Protein AF-A0A7W1C3P3-F1 (afdb_monomer_lite)

Secondary structure (DSSP, 8-state):
----------------------PPPP----PPPP-EEEEEEEEEEEEETTEEEEEEEETTSPPPEEEESTHHHHHHTTTTEEEEEEEEE-SS-EEEEEEEEEEETTEEEEEEEEEEETTEEEEEETTSSEEE-SS--HHHHTTTT-EEEEE---TTSPPPEEE----

Sequence (167 aa):
MSARFPLLLTLIVAAQATLGCAVPPPEQSNTPASVRDTLVGTVAEVGSLPATWISLRPSDGSRSITLLGAAAAALSMLTGAEVWVEGSRSTQGLEVSRFVVRGINGQPVDDGTVATKGAEWGIQLTGGGWRSVSLPSPELTALVGQRVWISRPPPDRTASFGVIRAN

Radius of gyration: 28.92 Å; chains: 1; bounding box: 85×48×77 Å

pLDDT: mean 84.74, std 17.25, range [38.88, 98.12]

Foldseek 3Di:
DDDDDDDDDDDDDDDDDDPDPDDDPPPPPCPPDQDKDKFKFAWAWDDDPPDIFIWGCGPVRDDIFTEDEQCRVLCVVQHRFIKIFIAGADPRGGDTPDMFTQGHNPAGWFKFAWADDVPFTWGQGPVGDTDTDQDEDPVSNVRHRFIKIWGDDPNVDYIDMDTRDRD

Structure (mmCIF, N/CA/C/O backbone):
data_AF-A0A7W1C3P3-F1
#
_entry.id   AF-A0A7W1C3P3-F1
#
loop_
_atom_site.group_PDB
_atom_site.id
_atom_site.type_symbol
_atom_site.label_atom_id
_atom_site.label_alt_id
_atom_site.label_comp_id
_atom_site.label_asym_id
_atom_site.label_entity_id
_atom_site.label_seq_id
_atom_site.pdbx_PDB_ins_code
_atom_site.Cartn_x
_atom_site.Cartn_y
_atom_site.Cartn_z
_atom_site.occupancy
_atom_site.B_iso_or_equiv
_atom_site.auth_seq_id
_atom_site.auth_comp_id
_atom_site.auth_asym_id
_atom_site.auth_atom_id
_atom_site.pdbx_PDB_model_num
ATOM 1 N N . MET A 1 1 ? 59.007 -9.630 54.491 1.00 39.69 1 MET A N 1
ATOM 2 C CA . MET A 1 1 ? 59.791 -8.588 55.187 1.00 39.69 1 MET A CA 1
ATOM 3 C C . MET A 1 1 ? 59.126 -7.246 54.951 1.00 39.69 1 MET A C 1
ATOM 5 O O . MET A 1 1 ? 58.687 -6.979 53.842 1.00 39.69 1 MET A O 1
ATOM 9 N N . SER A 1 2 ? 58.975 -6.499 56.040 1.00 44.22 2 SER A N 1
ATOM 10 C CA . SER A 1 2 ? 58.334 -5.192 56.192 1.00 44.22 2 SER A CA 1
ATOM 11 C C . SER A 1 2 ? 58.934 -4.063 55.350 1.00 44.22 2 SER A C 1
ATOM 13 O O . SER A 1 2 ? 60.144 -4.051 55.156 1.00 44.22 2 SER A O 1
ATOM 15 N N . ALA A 1 3 ? 58.098 -3.076 55.001 1.00 38.88 3 ALA A N 1
ATOM 16 C CA . ALA A 1 3 ? 58.246 -1.619 55.242 1.00 38.88 3 ALA A CA 1
ATOM 17 C C . ALA A 1 3 ? 57.248 -0.892 54.307 1.00 38.88 3 ALA A C 1
ATOM 19 O O . ALA A 1 3 ? 57.287 -1.129 53.110 1.00 38.88 3 ALA A O 1
ATOM 20 N N . ARG A 1 4 ? 56.182 -0.186 54.718 1.00 47.56 4 ARG A N 1
ATOM 21 C CA . ARG A 1 4 ? 55.969 0.956 55.638 1.00 47.56 4 ARG A CA 1
ATOM 22 C C . ARG A 1 4 ? 56.692 2.267 55.252 1.00 47.56 4 ARG A C 1
ATOM 24 O O . ARG A 1 4 ? 57.911 2.278 55.162 1.00 47.56 4 ARG A O 1
ATOM 31 N N . PHE A 1 5 ? 55.875 3.339 55.262 1.00 42.31 5 PHE A N 1
ATOM 32 C CA . PHE A 1 5 ? 56.133 4.798 55.337 1.00 42.31 5 PHE A CA 1
ATOM 33 C C . PHE A 1 5 ? 56.294 5.590 54.002 1.00 42.31 5 PHE A C 1
ATOM 35 O O . PHE A 1 5 ? 56.815 5.032 53.047 1.00 42.31 5 PHE A O 1
ATOM 42 N N . PRO A 1 6 ? 55.974 6.911 53.935 1.00 54.84 6 PRO A N 1
ATOM 43 C CA . PRO A 1 6 ? 54.715 7.589 54.323 1.00 54.84 6 PRO A CA 1
ATOM 44 C C . PRO A 1 6 ? 54.383 8.897 53.521 1.00 54.84 6 PRO A C 1
ATOM 46 O O . PRO A 1 6 ? 55.131 9.318 52.653 1.00 54.84 6 PRO A O 1
ATOM 49 N N . LEU A 1 7 ? 53.258 9.535 53.894 1.00 44.09 7 LEU A N 1
ATOM 50 C CA . LEU A 1 7 ? 52.953 10.985 54.036 1.00 44.09 7 LEU A CA 1
ATOM 51 C C . LEU A 1 7 ? 53.536 12.064 53.082 1.00 44.09 7 LEU A C 1
ATOM 53 O O . LEU A 1 7 ? 54.744 12.247 53.036 1.00 44.09 7 LEU A O 1
ATOM 57 N N . LEU A 1 8 ? 52.638 12.905 52.533 1.00 45.16 8 LEU A N 1
ATOM 58 C CA . LEU A 1 8 ? 52.589 14.400 52.512 1.00 45.16 8 LEU A CA 1
ATOM 59 C C . LEU A 1 8 ? 51.852 14.861 51.227 1.00 45.16 8 LEU A C 1
ATOM 61 O O . LEU A 1 8 ? 52.010 14.225 50.197 1.00 45.16 8 LEU A O 1
ATOM 65 N N . LEU A 1 9 ? 51.127 15.977 51.100 1.00 44.00 9 LEU A N 1
ATOM 66 C CA . LEU A 1 9 ? 50.473 16.978 51.955 1.00 44.00 9 LEU A CA 1
ATOM 67 C C . LEU A 1 9 ? 49.886 18.004 50.952 1.00 44.00 9 LEU A C 1
ATOM 69 O O . LEU A 1 9 ? 50.627 18.428 50.070 1.00 44.00 9 LEU A O 1
ATOM 73 N N . THR A 1 10 ? 48.653 18.496 51.169 1.00 47.12 10 THR A N 1
ATOM 74 C CA . THR A 1 10 ? 48.092 19.787 50.653 1.00 47.12 10 THR A CA 1
ATOM 75 C C . THR A 1 10 ? 47.912 19.941 49.120 1.00 47.12 10 THR A C 1
ATOM 77 O O . THR A 1 10 ? 48.709 19.456 48.341 1.00 47.12 10 THR A O 1
ATOM 80 N N . LEU A 1 11 ? 46.878 20.593 48.565 1.00 47.50 11 LEU A N 1
ATOM 81 C CA . LEU A 1 11 ? 46.349 21.925 48.879 1.00 47.50 11 LEU A CA 1
ATOM 82 C C . LEU A 1 11 ? 45.005 22.186 48.128 1.00 47.50 11 LEU A C 1
ATOM 84 O O . LEU A 1 11 ? 44.904 21.916 46.938 1.00 47.50 11 LEU A O 1
ATOM 88 N N . ILE A 1 12 ? 44.017 22.724 48.857 1.00 52.06 12 ILE A N 1
ATOM 89 C CA . ILE A 1 12 ? 43.015 23.775 48.534 1.00 52.06 12 ILE A CA 1
ATOM 90 C C . ILE A 1 12 ? 42.426 23.852 47.107 1.00 52.06 12 ILE A C 1
ATOM 92 O O . ILE A 1 12 ? 43.107 24.266 46.176 1.00 52.06 12 ILE A O 1
ATOM 96 N N . VAL A 1 13 ? 41.093 23.711 46.997 1.00 51.53 13 VAL A N 1
ATOM 97 C CA . VAL A 1 13 ? 40.285 24.454 46.005 1.00 51.53 13 VAL A CA 1
ATOM 98 C C . VAL A 1 13 ? 39.024 25.019 46.674 1.00 51.53 13 VAL A C 1
ATOM 100 O O . VAL A 1 13 ? 38.385 24.368 47.496 1.00 51.53 13 VAL A O 1
ATOM 103 N N . ALA A 1 14 ? 38.748 26.281 46.348 1.00 53.12 14 ALA A N 1
ATOM 104 C CA . ALA A 1 14 ? 37.832 27.207 46.997 1.00 53.12 14 ALA A CA 1
ATOM 105 C C . ALA A 1 14 ? 36.337 26.883 46.818 1.00 53.12 14 ALA A C 1
ATOM 107 O O . ALA A 1 14 ? 35.890 26.493 45.742 1.00 53.12 14 ALA A O 1
ATOM 108 N N . ALA A 1 15 ? 35.555 27.156 47.866 1.00 48.56 15 ALA A N 1
ATOM 109 C CA . ALA A 1 15 ? 34.101 27.234 47.813 1.00 48.56 15 ALA A CA 1
ATOM 110 C C . ALA A 1 15 ? 33.675 28.607 47.265 1.00 48.56 15 ALA A C 1
ATOM 112 O O . ALA A 1 15 ? 34.036 29.638 47.834 1.00 48.56 15 ALA A O 1
ATOM 113 N N . GLN A 1 16 ? 32.896 28.628 46.183 1.00 54.94 16 GLN A N 1
ATOM 114 C CA . GLN A 1 16 ? 32.213 29.835 45.716 1.00 54.94 16 GLN A CA 1
ATOM 115 C C . GLN A 1 16 ? 30.715 29.696 45.980 1.00 54.94 16 GLN A C 1
ATOM 117 O O . GLN A 1 16 ? 30.046 28.838 45.411 1.00 54.94 16 GLN A O 1
ATOM 122 N N . ALA A 1 17 ? 30.207 30.541 46.876 1.00 51.38 17 ALA A N 1
ATOM 123 C CA . ALA A 1 17 ? 28.787 30.728 47.116 1.00 51.38 17 ALA A CA 1
ATOM 124 C C . ALA A 1 17 ? 28.258 31.781 46.134 1.00 51.38 17 ALA A C 1
ATOM 126 O O . ALA A 1 17 ? 28.586 32.961 46.250 1.00 51.38 17 ALA A O 1
ATOM 127 N N . THR A 1 18 ? 27.442 31.362 45.169 1.00 54.22 18 THR A N 1
ATOM 128 C CA . THR A 1 18 ? 26.667 32.262 44.312 1.00 54.22 18 THR A CA 1
ATOM 129 C C . THR A 1 18 ? 25.208 32.256 44.764 1.00 54.22 18 THR A C 1
ATOM 131 O O . THR A 1 18 ? 24.467 31.296 44.572 1.00 54.22 18 THR A O 1
ATOM 134 N N . LEU A 1 19 ? 24.792 33.361 45.386 1.00 56.34 19 LEU A N 1
ATOM 135 C CA . LEU A 1 19 ? 23.390 33.734 45.570 1.00 56.34 19 LEU A CA 1
ATOM 136 C C . LEU A 1 19 ? 22.821 34.122 44.197 1.00 56.34 19 LEU A C 1
ATOM 138 O O . LEU A 1 19 ? 22.885 35.281 43.796 1.00 56.34 19 LEU A O 1
ATOM 142 N N . GLY A 1 20 ? 22.329 33.138 43.447 1.00 49.78 20 GLY A N 1
ATOM 143 C CA . GLY A 1 20 ? 21.603 33.344 42.194 1.00 49.78 20 GLY A CA 1
ATOM 144 C C . GLY A 1 20 ? 20.123 33.040 42.392 1.00 49.78 20 GLY A C 1
ATOM 145 O O . GLY A 1 20 ? 19.780 31.953 42.848 1.00 49.78 20 GLY A O 1
ATOM 146 N N . CYS A 1 21 ? 19.249 33.996 42.068 1.00 50.31 21 CYS A N 1
ATOM 147 C CA . CYS A 1 21 ? 17.801 33.806 42.024 1.00 50.31 21 CYS A CA 1
ATOM 148 C C . CYS A 1 21 ? 17.457 32.534 41.234 1.00 50.31 21 CYS A C 1
ATOM 150 O O . CYS A 1 21 ? 17.702 32.461 40.030 1.00 50.31 21 CYS A O 1
ATOM 152 N N . ALA A 1 22 ? 16.903 31.532 41.917 1.00 59.28 22 ALA A N 1
ATOM 153 C CA . ALA A 1 22 ? 16.427 30.314 41.286 1.00 59.28 22 ALA A CA 1
ATOM 154 C C . ALA A 1 22 ? 15.188 30.647 40.444 1.00 59.28 22 ALA A C 1
ATOM 156 O O . ALA A 1 22 ? 14.084 30.790 40.964 1.00 59.28 22 ALA A O 1
ATOM 157 N N . VAL A 1 23 ? 15.389 30.802 39.136 1.00 70.06 23 VAL A N 1
ATOM 158 C CA . VAL A 1 23 ? 14.310 30.712 38.152 1.00 70.06 23 VAL A CA 1
ATOM 159 C C . VAL A 1 23 ? 13.735 29.296 38.277 1.00 70.06 23 VAL A C 1
ATOM 161 O O . VAL A 1 23 ? 14.507 28.339 38.157 1.00 70.06 23 VAL A O 1
ATOM 164 N N . PRO A 1 24 ? 12.433 29.120 38.572 1.00 67.12 24 PRO A N 1
ATOM 165 C CA . PRO A 1 24 ? 11.840 27.792 38.603 1.00 67.12 24 PRO A CA 1
ATOM 166 C C . PRO A 1 24 ? 12.039 27.134 37.227 1.00 67.12 24 PRO A C 1
ATOM 168 O O . PRO A 1 24 ? 11.831 27.800 36.207 1.00 67.12 24 PRO A O 1
ATOM 171 N N . PRO A 1 25 ? 12.483 25.865 37.169 1.00 69.38 25 PRO A N 1
ATOM 172 C CA . PRO A 1 25 ? 12.628 25.152 35.909 1.00 69.38 25 PRO A CA 1
ATOM 173 C C . PRO A 1 25 ? 11.305 25.208 35.138 1.00 69.38 25 PRO A C 1
ATOM 175 O O . PRO A 1 25 ? 10.253 25.073 35.768 1.00 69.38 25 PRO A O 1
ATOM 178 N N . PRO A 1 26 ? 11.320 25.396 33.806 1.00 64.19 26 PRO A N 1
ATOM 179 C CA . PRO A 1 26 ? 10.102 25.270 33.023 1.00 64.19 26 PRO A CA 1
ATOM 180 C C . PRO A 1 26 ? 9.511 23.888 33.299 1.00 64.19 26 PRO A C 1
ATOM 182 O O . PRO A 1 26 ? 10.191 22.877 33.109 1.00 64.19 26 PRO A O 1
ATOM 185 N N . GLU A 1 27 ? 8.270 23.853 33.792 1.00 59.38 27 GLU A N 1
ATOM 186 C CA . GLU A 1 27 ? 7.499 22.624 33.922 1.00 59.38 27 GLU A CA 1
ATOM 187 C C . GLU A 1 27 ? 7.469 21.968 32.543 1.00 59.38 27 GLU A C 1
ATOM 189 O O . GLU A 1 27 ? 6.799 22.427 31.614 1.00 59.38 27 GLU A O 1
ATOM 194 N N . GLN A 1 28 ? 8.276 20.919 32.386 1.00 59.91 28 GLN A N 1
ATOM 195 C CA . GLN A 1 28 ? 8.241 20.068 31.215 1.00 59.91 28 GLN A CA 1
ATOM 196 C C . GLN A 1 28 ? 6.839 19.478 31.178 1.00 59.91 28 GLN A C 1
ATOM 198 O O . GLN A 1 28 ? 6.509 18.575 31.946 1.00 59.91 28 GLN A O 1
ATOM 203 N N . SER A 1 29 ? 5.998 20.042 30.312 1.00 52.25 29 SER A N 1
ATOM 204 C CA . SER A 1 29 ? 4.704 19.484 29.957 1.00 52.25 29 SER A CA 1
ATOM 205 C C . SER A 1 29 ? 4.961 18.113 29.339 1.00 52.25 29 SER A C 1
ATOM 207 O O . SER A 1 29 ? 5.130 17.983 28.127 1.00 52.25 29 SER A O 1
ATOM 209 N N . ASN A 1 30 ? 5.050 17.092 30.194 1.00 55.34 30 ASN A N 1
ATOM 210 C CA . ASN A 1 30 ? 5.098 15.684 29.832 1.00 55.34 30 ASN A CA 1
ATOM 211 C C . ASN A 1 30 ? 3.732 15.319 29.254 1.00 55.34 30 ASN A C 1
ATOM 213 O O . ASN A 1 30 ? 2.904 14.675 29.894 1.00 55.34 30 ASN A O 1
ATOM 217 N N . THR A 1 31 ? 3.483 15.772 28.029 1.00 60.25 31 THR A N 1
ATOM 218 C CA . THR A 1 31 ? 2.420 15.209 27.209 1.00 60.25 31 THR A CA 1
ATOM 219 C C . THR A 1 31 ? 2.809 13.748 27.005 1.00 60.25 31 THR A C 1
ATOM 221 O O . THR A 1 31 ? 3.899 13.502 26.479 1.00 60.25 31 THR A O 1
ATOM 224 N N . PRO A 1 32 ? 2.010 12.772 27.471 1.00 58.84 32 PRO A N 1
ATOM 225 C CA . PRO A 1 32 ? 2.357 11.373 27.297 1.00 58.84 32 PRO A CA 1
ATOM 226 C C . PRO A 1 32 ? 2.541 11.110 25.803 1.00 58.84 32 PRO A C 1
ATOM 228 O O . PRO A 1 32 ? 1.644 11.372 25.001 1.00 58.84 32 PRO A O 1
ATOM 231 N N . ALA A 1 33 ? 3.732 10.643 25.426 1.00 61.88 33 ALA A N 1
ATOM 232 C CA . ALA A 1 33 ? 4.016 10.268 24.052 1.00 61.88 33 ALA A CA 1
ATOM 233 C C . ALA A 1 33 ? 3.011 9.186 23.639 1.00 61.88 33 ALA A C 1
ATOM 235 O O . ALA A 1 33 ? 2.901 8.155 24.307 1.00 61.88 33 ALA A O 1
ATOM 236 N N . SER A 1 34 ? 2.251 9.420 22.565 1.00 63.91 34 SER A N 1
ATOM 237 C CA . SER A 1 34 ? 1.342 8.400 22.047 1.00 63.91 34 SER A CA 1
ATOM 238 C C . SER A 1 34 ? 2.165 7.167 21.683 1.00 63.91 34 SER A C 1
ATOM 240 O O . SER A 1 34 ? 3.104 7.273 20.888 1.00 63.91 34 SER A O 1
ATOM 242 N N . VAL A 1 35 ? 1.837 6.013 22.266 1.00 74.81 35 VAL A N 1
ATOM 243 C CA . VAL A 1 35 ? 2.526 4.757 21.959 1.00 74.81 35 VAL A CA 1
ATOM 244 C C . VAL A 1 35 ? 2.288 4.443 20.486 1.00 74.81 35 VAL A C 1
ATOM 246 O O . VAL A 1 35 ? 1.157 4.182 20.068 1.00 74.81 35 VAL A O 1
ATOM 249 N N . ARG A 1 36 ? 3.364 4.524 19.704 1.00 81.69 36 ARG A N 1
ATOM 250 C CA . ARG A 1 36 ? 3.370 4.144 18.298 1.00 81.69 36 ARG A CA 1
ATOM 251 C C . ARG A 1 36 ? 3.314 2.626 18.219 1.00 81.69 36 ARG A C 1
ATOM 253 O O . ARG A 1 36 ? 4.145 1.945 18.814 1.00 81.69 36 ARG A O 1
ATOM 260 N N . ASP A 1 37 ? 2.331 2.129 17.492 1.00 86.94 37 ASP A N 1
ATOM 261 C CA . ASP A 1 37 ? 2.050 0.713 17.346 1.00 86.94 37 ASP A CA 1
ATOM 262 C C . ASP A 1 37 ? 2.200 0.291 15.885 1.00 86.94 37 ASP A C 1
ATOM 264 O O . ASP A 1 37 ? 1.882 1.052 14.965 1.00 86.94 37 ASP A O 1
ATOM 268 N N . THR A 1 38 ? 2.698 -0.924 15.680 1.00 93.06 38 THR A N 1
ATOM 269 C CA . THR A 1 38 ? 2.950 -1.491 14.352 1.00 93.06 38 THR A CA 1
ATOM 270 C C . THR A 1 38 ? 2.313 -2.861 14.253 1.00 93.06 38 THR A C 1
ATOM 272 O O . THR A 1 38 ? 2.603 -3.735 15.066 1.00 93.06 38 THR A O 1
ATOM 275 N N . LEU A 1 39 ? 1.476 -3.066 13.239 1.00 95.88 39 LEU A N 1
ATOM 276 C CA . LEU A 1 39 ? 0.707 -4.296 13.068 1.00 95.88 39 LEU A CA 1
ATOM 277 C C . LEU A 1 39 ? 0.801 -4.800 11.635 1.00 95.88 39 LEU A C 1
ATOM 279 O O . LEU A 1 39 ? 0.946 -4.024 10.693 1.00 95.88 39 LEU A O 1
ATOM 283 N N . VAL A 1 40 ? 0.645 -6.109 11.474 1.00 97.25 40 VAL A N 1
ATOM 284 C CA . VAL A 1 40 ? 0.436 -6.752 10.176 1.00 97.25 40 VAL A CA 1
ATOM 285 C C . VAL A 1 40 ? -0.918 -7.436 10.197 1.00 97.25 40 VAL A C 1
ATOM 287 O O . VAL A 1 40 ? -1.271 -8.087 11.181 1.00 97.25 40 VAL A O 1
ATOM 290 N N . GLY A 1 41 ? -1.676 -7.297 9.119 1.00 97.38 41 GLY A N 1
ATOM 291 C CA . GLY A 1 41 ? -2.969 -7.948 9.006 1.00 97.38 41 GLY A CA 1
ATOM 292 C C . GLY A 1 41 ? -3.613 -7.766 7.647 1.00 97.38 41 GLY A C 1
ATOM 293 O O . GLY A 1 41 ? -3.056 -7.140 6.749 1.00 97.38 41 GLY A O 1
ATOM 294 N N . THR A 1 42 ? -4.812 -8.319 7.507 1.00 97.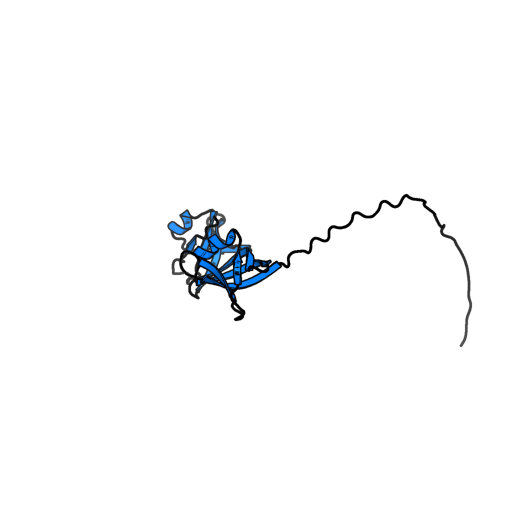88 42 THR A N 1
ATOM 295 C CA . THR A 1 42 ? -5.641 -8.154 6.311 1.00 97.88 42 THR A CA 1
ATOM 296 C C . THR A 1 42 ? -6.651 -7.036 6.525 1.00 97.88 42 THR A C 1
ATOM 298 O O . THR A 1 42 ? -7.312 -6.997 7.566 1.00 97.88 42 THR A O 1
ATOM 301 N N . VAL A 1 43 ? -6.788 -6.139 5.551 1.00 97.12 43 VAL A N 1
ATOM 302 C CA . VAL A 1 43 ? -7.814 -5.092 5.583 1.00 97.12 43 VAL A CA 1
ATOM 303 C C . VAL A 1 43 ? -9.187 -5.704 5.315 1.00 97.12 43 VAL A C 1
ATOM 305 O O . VAL A 1 43 ? -9.356 -6.475 4.371 1.00 97.12 43 VAL A O 1
ATOM 308 N N . ALA A 1 44 ? -10.176 -5.342 6.123 1.00 95.56 44 ALA A N 1
ATOM 309 C CA . ALA A 1 44 ? -11.559 -5.758 5.959 1.00 95.56 44 ALA A CA 1
ATOM 310 C C . ALA A 1 44 ? -12.503 -4.574 6.170 1.00 95.56 44 ALA A C 1
ATOM 312 O O . ALA A 1 44 ? -12.404 -3.867 7.176 1.00 95.56 44 ALA A O 1
ATOM 313 N N . GLU A 1 45 ? -13.448 -4.395 5.254 1.00 93.25 45 GLU A N 1
ATOM 314 C CA . GLU A 1 45 ? -14.615 -3.551 5.483 1.00 93.25 45 GLU A CA 1
ATOM 315 C C . GLU A 1 45 ? -15.642 -4.332 6.311 1.00 93.25 45 GLU A C 1
ATOM 317 O O . GLU A 1 45 ? -15.956 -5.487 6.014 1.00 93.25 45 GLU A O 1
ATOM 322 N N . VAL A 1 46 ? -16.120 -3.721 7.392 1.00 90.00 46 VAL A N 1
ATOM 323 C CA . VAL A 1 46 ? -17.062 -4.329 8.336 1.00 90.00 46 VAL A CA 1
ATOM 324 C C . VAL A 1 46 ? -18.302 -3.456 8.441 1.00 90.00 46 VAL A C 1
ATOM 326 O O . VAL A 1 46 ? -18.219 -2.229 8.399 1.00 90.00 46 VAL A O 1
ATOM 329 N N . GLY A 1 47 ? -19.446 -4.113 8.620 1.00 85.56 47 GLY A N 1
ATOM 330 C CA . GLY A 1 47 ? -20.745 -3.477 8.773 1.00 85.56 47 GLY A CA 1
ATOM 331 C C . GLY A 1 47 ? -21.587 -3.560 7.505 1.00 85.56 47 GLY A C 1
ATOM 332 O O . GLY A 1 47 ? -21.276 -4.284 6.560 1.00 85.56 47 GLY A O 1
ATOM 333 N N . SER A 1 48 ? -22.690 -2.828 7.514 1.00 77.81 48 SER A N 1
ATOM 334 C CA . SER A 1 48 ? -23.607 -2.694 6.387 1.00 77.81 48 SER A CA 1
ATOM 335 C C . SER A 1 48 ? -24.050 -1.246 6.304 1.00 77.81 48 SER A C 1
ATOM 337 O O . SER A 1 48 ? -24.163 -0.574 7.332 1.00 77.81 48 SER A O 1
ATOM 339 N N . LEU A 1 49 ? -24.336 -0.767 5.096 1.00 66.88 49 LEU A N 1
ATOM 340 C CA . LEU A 1 49 ? -24.758 0.616 4.907 1.00 66.88 49 LEU A CA 1
ATOM 341 C C . LEU A 1 49 ? -25.958 0.972 5.809 1.00 66.88 49 LEU A C 1
ATOM 343 O O . LEU A 1 49 ? -26.875 0.160 5.952 1.00 66.88 49 LEU A O 1
ATOM 347 N N . PRO A 1 50 ? -25.961 2.175 6.414 1.00 73.75 50 PRO A N 1
ATOM 348 C CA . PR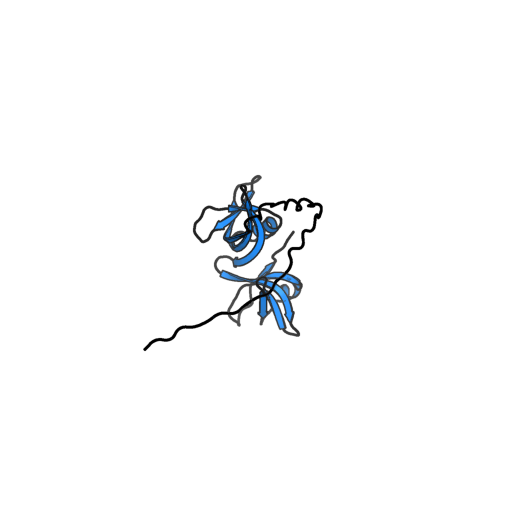O A 1 50 ? -24.979 3.255 6.245 1.00 73.75 50 PRO A CA 1
ATOM 349 C C . PRO A 1 50 ? -23.759 3.182 7.189 1.00 73.75 50 PRO A C 1
ATOM 351 O O . PRO A 1 50 ? -22.910 4.066 7.140 1.00 73.75 50 PRO A O 1
ATOM 354 N N . ALA A 1 51 ? -23.658 2.172 8.055 1.00 79.06 51 ALA A N 1
ATOM 355 C CA . ALA A 1 51 ? -22.593 2.054 9.049 1.00 79.06 51 ALA A CA 1
ATOM 356 C C . ALA A 1 51 ? -21.530 1.040 8.599 1.00 79.06 51 ALA A C 1
ATOM 358 O O . ALA A 1 51 ? -21.522 -0.103 9.060 1.00 79.06 51 ALA A O 1
ATOM 359 N N . THR A 1 52 ? -20.641 1.460 7.694 1.00 87.06 52 THR A N 1
ATOM 360 C CA . THR A 1 52 ? -19.436 0.697 7.335 1.00 87.06 52 THR A CA 1
ATOM 361 C C . THR A 1 52 ? -18.180 1.360 7.893 1.00 87.06 52 THR A C 1
ATOM 363 O O . THR A 1 52 ? -18.095 2.583 8.011 1.00 87.06 52 THR A O 1
ATOM 366 N N . TRP A 1 53 ? -17.201 0.548 8.283 1.00 91.31 53 TRP A N 1
ATOM 367 C CA . TRP A 1 53 ? -15.889 1.021 8.718 1.00 91.31 53 TRP A CA 1
ATOM 368 C C . TRP A 1 53 ? -14.791 0.056 8.288 1.00 91.31 53 TRP A C 1
ATOM 370 O O . TRP A 1 53 ? -15.025 -1.126 8.031 1.00 91.31 53 TRP A O 1
ATOM 380 N N . ILE A 1 54 ? -13.564 0.568 8.233 1.00 95.31 54 ILE A N 1
ATOM 381 C CA . ILE A 1 54 ? -12.391 -0.223 7.872 1.00 95.31 54 ILE A CA 1
ATOM 382 C C . ILE A 1 54 ? -11.755 -0.789 9.131 1.00 95.31 54 ILE A C 1
ATOM 384 O O . ILE A 1 54 ? -11.561 -0.095 10.129 1.00 95.31 54 ILE A O 1
ATOM 388 N N . SER A 1 55 ? -11.420 -2.069 9.079 1.00 96.56 55 SER A N 1
ATOM 389 C CA . SER A 1 55 ? -10.747 -2.787 10.148 1.00 96.56 55 SER A CA 1
ATOM 390 C C . SER A 1 55 ? -9.522 -3.524 9.623 1.00 96.56 55 SER A C 1
ATOM 392 O O . SER A 1 55 ? -9.439 -3.891 8.451 1.00 96.56 55 SER A O 1
ATOM 394 N N . LEU A 1 56 ? -8.565 -3.753 10.510 1.00 97.38 56 LEU A N 1
ATOM 395 C CA . LEU A 1 56 ? -7.485 -4.700 10.318 1.00 97.38 56 LEU A CA 1
ATOM 396 C C . LEU A 1 56 ? -7.853 -5.981 11.050 1.00 97.38 56 LEU A C 1
ATOM 398 O O . LEU A 1 56 ? -8.195 -5.935 12.232 1.00 97.38 56 LEU A O 1
ATOM 402 N N . ARG A 1 57 ? -7.741 -7.122 10.375 1.00 97.12 57 ARG A N 1
ATOM 403 C CA . ARG A 1 57 ? -7.673 -8.437 11.011 1.00 97.12 57 ARG A CA 1
ATOM 404 C C . ARG A 1 57 ? -6.198 -8.802 11.190 1.00 97.12 57 ARG A C 1
ATOM 406 O O . ARG A 1 57 ? -5.558 -9.131 10.189 1.00 97.12 57 ARG A O 1
ATOM 413 N N . PRO A 1 58 ? -5.649 -8.727 12.412 1.00 96.50 58 PRO A N 1
ATOM 414 C CA . PRO A 1 58 ? -4.239 -9.004 12.648 1.00 96.50 58 PRO A CA 1
ATOM 415 C C . PRO A 1 58 ? -3.851 -10.436 12.272 1.00 96.50 58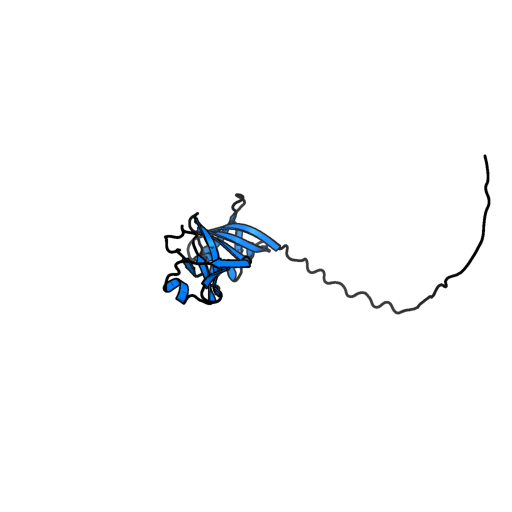 PRO A C 1
ATOM 417 O O . PRO A 1 58 ? -4.614 -11.381 12.489 1.00 96.50 58 PRO A O 1
ATOM 420 N N . SER A 1 59 ? -2.648 -10.599 11.724 1.00 94.56 59 SER A N 1
ATOM 421 C CA . SER A 1 59 ? -2.124 -11.909 11.312 1.00 94.56 59 SER A CA 1
ATOM 422 C C . SER A 1 59 ? -1.772 -12.818 12.495 1.00 94.56 59 SER A C 1
ATOM 424 O O . SER A 1 59 ? -1.675 -14.028 12.323 1.00 94.56 59 SER A O 1
ATOM 426 N N . ASP A 1 60 ? -1.606 -12.254 13.693 1.00 93.62 60 ASP A N 1
ATOM 427 C CA . ASP A 1 60 ? -1.366 -12.995 14.938 1.00 93.62 60 ASP A CA 1
ATOM 428 C C . ASP A 1 60 ? -2.645 -13.616 15.537 1.00 93.62 60 ASP A C 1
ATOM 430 O O . ASP A 1 60 ? -2.590 -14.285 16.568 1.00 93.62 60 ASP A O 1
ATOM 434 N N . GLY A 1 61 ? -3.802 -13.410 14.896 1.00 92.50 61 GLY A N 1
ATOM 435 C CA . GLY A 1 61 ? -5.092 -13.924 15.354 1.00 92.50 61 GLY A CA 1
ATOM 436 C C . GLY A 1 61 ? -5.722 -13.122 16.494 1.00 92.50 61 GLY A C 1
ATOM 437 O O . GLY A 1 61 ? -6.761 -13.533 17.016 1.00 92.50 61 GLY A O 1
ATOM 438 N N . SER A 1 62 ? -5.139 -11.984 16.878 1.00 93.25 62 SER A N 1
ATOM 439 C CA . SER A 1 62 ? -5.754 -11.068 17.835 1.00 93.25 62 SER A CA 1
ATOM 440 C C . SER A 1 62 ? -7.043 -10.443 17.282 1.00 93.25 62 SER A C 1
ATOM 442 O O . SER A 1 62 ? -7.437 -10.636 16.126 1.00 93.25 62 SER A O 1
ATOM 444 N N . ARG A 1 63 ? -7.775 -9.732 18.148 1.00 94.38 63 ARG A N 1
ATOM 445 C CA . ARG A 1 63 ? -9.068 -9.140 17.781 1.00 94.38 63 ARG A CA 1
ATOM 446 C C . ARG A 1 63 ? -8.891 -8.118 16.660 1.00 94.38 63 ARG A C 1
ATOM 448 O O . ARG A 1 63 ? -7.912 -7.378 16.640 1.00 94.38 63 ARG A O 1
ATOM 455 N N . SER A 1 64 ? -9.880 -8.042 15.773 1.00 95.38 64 SER A N 1
ATOM 456 C CA . SER A 1 64 ? -9.921 -7.009 14.739 1.00 95.38 64 SER A CA 1
ATOM 457 C C . SER A 1 64 ? -9.911 -5.607 15.347 1.00 95.38 64 SER A C 1
ATOM 459 O O . SER A 1 64 ? -10.516 -5.367 16.393 1.00 95.38 64 SER A O 1
ATOM 461 N N . ILE A 1 65 ? -9.228 -4.685 14.675 1.00 95.50 65 ILE A N 1
ATOM 462 C CA . ILE A 1 65 ? -9.013 -3.309 15.135 1.00 95.50 65 ILE A CA 1
ATOM 463 C C . ILE A 1 65 ? -9.524 -2.352 14.071 1.00 95.50 65 ILE A C 1
ATOM 465 O O . ILE A 1 65 ? -9.158 -2.476 12.907 1.00 95.50 65 ILE A O 1
ATOM 469 N N . THR A 1 66 ? -10.334 -1.375 14.462 1.00 96.38 66 THR A N 1
ATOM 470 C CA . THR A 1 66 ? -10.778 -0.306 13.561 1.00 96.38 66 THR A CA 1
ATOM 471 C C . THR A 1 66 ? -9.595 0.562 13.134 1.00 96.38 66 THR A C 1
ATOM 473 O O . THR A 1 66 ? -8.784 0.960 13.971 1.00 96.38 66 THR A O 1
ATOM 476 N N . LEU A 1 67 ? -9.498 0.865 11.841 1.00 96.25 67 LEU A N 1
ATOM 477 C CA . LEU A 1 67 ? -8.489 1.757 11.274 1.00 96.25 67 LEU A CA 1
ATOM 478 C C . LEU A 1 67 ? -9.085 3.153 11.093 1.00 96.25 67 LEU A C 1
ATOM 480 O O . LEU A 1 67 ? -10.157 3.311 10.512 1.00 96.25 67 LEU A O 1
ATOM 484 N N . LEU A 1 68 ? -8.383 4.157 11.609 1.00 94.50 68 LEU A N 1
ATOM 485 C CA . LEU A 1 68 ? -8.819 5.549 11.679 1.00 94.50 68 LEU A CA 1
ATOM 486 C C . LEU A 1 68 ? -7.830 6.465 10.942 1.00 94.50 68 LEU A C 1
ATOM 488 O O . LEU A 1 68 ? -6.698 6.074 10.648 1.00 94.50 68 LEU A O 1
ATOM 492 N N . GLY A 1 69 ? -8.251 7.706 10.694 1.00 92.06 69 GLY A N 1
ATOM 493 C CA . GLY A 1 69 ? -7.429 8.750 10.077 1.00 92.06 69 GLY A CA 1
ATOM 494 C C . GLY A 1 69 ? -7.493 8.775 8.547 1.00 92.06 69 GLY A C 1
ATOM 495 O O . GLY A 1 69 ? -8.192 7.983 7.915 1.00 92.06 69 GLY A O 1
ATOM 496 N N . ALA A 1 70 ? -6.747 9.699 7.936 1.00 89.81 70 ALA A N 1
ATOM 497 C CA . ALA A 1 70 ? -6.786 9.940 6.488 1.00 89.81 70 ALA A CA 1
ATOM 498 C C . ALA A 1 70 ? -6.380 8.708 5.655 1.00 89.81 70 ALA A C 1
ATOM 500 O O . ALA A 1 70 ? -6.947 8.444 4.595 1.00 89.81 70 ALA A O 1
ATOM 501 N N . ALA A 1 71 ? -5.447 7.897 6.164 1.00 91.94 71 ALA A N 1
ATOM 502 C CA . ALA A 1 71 ? -5.010 6.676 5.492 1.00 91.94 71 ALA A CA 1
ATOM 503 C C . ALA A 1 71 ? -6.109 5.597 5.409 1.00 91.94 71 ALA A C 1
ATOM 505 O O . ALA A 1 71 ? -6.021 4.717 4.551 1.00 91.94 71 ALA A O 1
ATOM 506 N N . ALA A 1 72 ? -7.161 5.664 6.237 1.00 89.12 72 ALA A N 1
ATOM 507 C CA . ALA A 1 72 ? -8.260 4.698 6.206 1.00 89.12 72 ALA A CA 1
ATOM 508 C C . ALA A 1 72 ? -9.016 4.709 4.865 1.00 89.12 72 ALA A C 1
ATOM 510 O O . ALA A 1 72 ? -9.437 3.655 4.394 1.00 89.12 72 ALA A O 1
ATOM 511 N N . ALA A 1 73 ? -9.122 5.871 4.206 1.00 88.31 73 ALA A N 1
ATOM 512 C CA . ALA A 1 73 ? -9.737 5.982 2.882 1.00 88.31 73 ALA A CA 1
ATOM 513 C C . ALA A 1 73 ? -8.903 5.292 1.788 1.00 88.31 73 ALA A C 1
ATOM 515 O O . ALA A 1 73 ? -9.452 4.680 0.879 1.00 88.31 73 ALA A O 1
ATOM 516 N N . ALA A 1 74 ? -7.572 5.342 1.887 1.00 92.62 74 ALA A N 1
ATOM 517 C CA . ALA A 1 74 ? -6.703 4.595 0.980 1.00 92.62 74 ALA A CA 1
ATOM 518 C C . ALA A 1 74 ? -6.833 3.080 1.211 1.00 92.62 74 ALA A C 1
ATOM 520 O O . ALA A 1 74 ? -6.861 2.293 0.266 1.00 92.62 74 ALA A O 1
ATOM 521 N N . LEU A 1 75 ? -6.933 2.680 2.481 1.00 94.44 75 LEU A N 1
ATOM 522 C CA . LEU A 1 75 ? -7.057 1.286 2.896 1.00 94.44 75 LEU A CA 1
ATOM 523 C C . LEU A 1 75 ? -8.411 0.669 2.521 1.00 94.44 75 LEU A C 1
ATOM 525 O O . LEU A 1 75 ? -8.443 -0.518 2.219 1.00 94.44 75 LEU A O 1
ATOM 529 N N . SER A 1 76 ? -9.506 1.435 2.462 1.00 92.06 76 SER A N 1
ATOM 530 C CA . SER A 1 76 ? -10.814 0.900 2.043 1.00 92.06 76 SER A CA 1
ATOM 531 C C . SER A 1 76 ? -10.784 0.315 0.627 1.00 92.06 76 SER A C 1
ATOM 533 O O . SER A 1 76 ? -11.328 -0.763 0.381 1.00 92.06 76 SER A O 1
ATOM 535 N N . MET A 1 77 ? -10.054 0.963 -0.286 1.00 91.62 77 MET A N 1
ATOM 536 C CA . MET A 1 77 ? -9.836 0.479 -1.655 1.00 91.62 77 MET A CA 1
ATOM 537 C C . MET A 1 77 ? -8.943 -0.769 -1.723 1.00 91.62 77 MET A C 1
ATOM 539 O O . MET A 1 77 ? -8.826 -1.388 -2.778 1.00 91.62 77 MET A O 1
ATOM 543 N N . LEU A 1 78 ? -8.297 -1.128 -0.613 1.00 95.25 78 LEU A N 1
ATOM 544 C CA . LEU A 1 78 ? -7.395 -2.267 -0.468 1.00 95.25 78 LEU A CA 1
ATOM 545 C C . LEU A 1 78 ? -8.024 -3.374 0.390 1.00 95.25 78 LEU A C 1
ATOM 547 O O . LEU A 1 78 ? -7.312 -4.150 1.023 1.00 95.25 78 LEU A O 1
ATOM 551 N N . THR A 1 79 ? -9.354 -3.466 0.437 1.00 94.19 79 THR A N 1
ATOM 552 C CA . THR A 1 79 ? -10.040 -4.558 1.140 1.00 94.19 79 THR A CA 1
ATOM 553 C C . THR A 1 79 ? -9.551 -5.921 0.634 1.00 94.19 79 THR A C 1
ATOM 555 O O . THR A 1 79 ? -9.465 -6.163 -0.568 1.00 94.19 79 THR A O 1
ATOM 558 N N . GLY A 1 80 ? -9.191 -6.811 1.562 1.00 94.88 80 GLY A N 1
ATOM 559 C CA . GLY A 1 80 ? -8.570 -8.108 1.277 1.00 94.88 80 GLY A CA 1
ATOM 560 C C . GLY A 1 80 ? -7.046 -8.069 1.095 1.00 94.88 80 GLY A C 1
ATOM 561 O O . GLY A 1 80 ? -6.425 -9.128 0.997 1.00 94.88 80 GLY A O 1
ATOM 562 N N . ALA A 1 81 ? -6.422 -6.888 1.080 1.00 97.44 81 ALA A N 1
ATOM 563 C CA . ALA A 1 81 ? -4.970 -6.755 1.043 1.00 97.44 81 ALA A CA 1
ATOM 564 C C . ALA A 1 81 ? -4.341 -7.082 2.400 1.00 97.44 81 ALA A C 1
ATOM 566 O O . ALA A 1 81 ? -4.852 -6.681 3.449 1.00 97.44 81 ALA A O 1
ATOM 567 N N . GLU A 1 82 ? -3.183 -7.737 2.372 1.00 98.06 82 GLU A N 1
ATOM 568 C CA . GLU A 1 82 ? -2.293 -7.804 3.527 1.00 98.06 82 GLU A CA 1
ATOM 569 C C . GLU A 1 82 ? -1.460 -6.523 3.589 1.00 98.06 82 GLU A C 1
ATOM 571 O O . GLU A 1 82 ? -0.790 -6.145 2.621 1.00 98.06 82 GLU A O 1
ATOM 576 N N . VAL A 1 83 ? -1.471 -5.872 4.747 1.00 97.69 83 VAL A N 1
ATOM 577 C CA . VAL A 1 83 ? -0.776 -4.612 4.991 1.00 97.69 83 VAL A CA 1
ATOM 578 C C . VAL A 1 83 ? 0.043 -4.684 6.272 1.00 97.69 83 VAL A C 1
ATOM 580 O O . VAL A 1 83 ? -0.340 -5.329 7.248 1.00 97.69 83 VAL A O 1
ATOM 583 N N . TRP A 1 84 ? 1.168 -3.978 6.273 1.00 97.44 84 TRP A N 1
ATOM 584 C CA . TRP A 1 84 ? 1.812 -3.507 7.493 1.00 97.44 84 TRP A CA 1
ATOM 585 C C . TRP A 1 84 ? 1.337 -2.080 7.750 1.00 97.44 84 TRP A C 1
ATOM 587 O O . TRP A 1 84 ? 1.362 -1.258 6.834 1.00 97.44 84 TRP A O 1
ATOM 597 N N . VAL A 1 85 ? 0.886 -1.787 8.963 1.00 96.62 85 VAL A N 1
ATOM 598 C CA . VAL A 1 85 ? 0.403 -0.465 9.373 1.00 96.62 85 VAL A CA 1
ATOM 599 C C . VAL A 1 85 ? 1.176 0.025 10.584 1.00 96.62 85 VAL A C 1
ATOM 601 O O . VAL A 1 85 ? 1.581 -0.758 11.441 1.00 96.62 85 VAL A O 1
ATOM 604 N N . GLU A 1 86 ? 1.334 1.336 10.660 1.00 95.62 86 GLU A N 1
ATOM 605 C CA . GLU A 1 86 ? 1.979 2.052 11.748 1.00 95.62 86 GLU A CA 1
ATOM 606 C C . GLU A 1 86 ? 1.103 3.241 12.142 1.00 95.62 86 GLU A C 1
ATOM 608 O O . GLU A 1 86 ? 0.650 4.022 11.294 1.00 95.62 86 GLU A O 1
ATOM 613 N N . GLY A 1 87 ? 0.856 3.398 13.435 1.00 95.38 87 GLY A N 1
ATOM 614 C CA . GLY A 1 87 ? -0.070 4.410 13.921 1.00 95.38 87 GLY A CA 1
ATOM 615 C C . GLY A 1 87 ? -0.043 4.592 15.426 1.00 95.38 87 GLY A C 1
ATOM 616 O O . GLY A 1 87 ? 0.786 4.007 16.118 1.00 95.38 87 GLY A O 1
ATOM 617 N N . SER A 1 88 ? -0.977 5.391 15.926 1.00 95.06 88 SER A N 1
ATOM 618 C CA . SER A 1 88 ? -1.183 5.599 17.360 1.00 95.06 88 SER A CA 1
ATOM 619 C C . SER A 1 88 ? -2.475 4.919 17.793 1.00 95.06 88 SER A C 1
ATOM 621 O O . SER A 1 88 ? -3.529 5.104 17.181 1.00 95.06 88 SER A O 1
ATOM 623 N N . ARG A 1 89 ? -2.404 4.089 18.837 1.00 93.12 89 ARG A N 1
ATOM 624 C CA . ARG A 1 89 ? -3.575 3.361 19.341 1.00 93.12 89 ARG A CA 1
ATOM 625 C C . ARG A 1 89 ? -4.414 4.247 20.267 1.00 93.12 89 ARG A C 1
ATOM 627 O O . ARG A 1 89 ? -3.879 4.926 21.138 1.00 93.12 89 ARG A O 1
ATOM 634 N N . SER A 1 90 ? -5.733 4.194 20.099 1.00 89.62 90 SER A N 1
ATOM 635 C CA . SER A 1 90 ? -6.736 4.858 20.935 1.00 89.62 90 SER A CA 1
ATOM 636 C C . SER A 1 90 ? -7.790 3.858 21.426 1.00 89.62 90 SER A C 1
ATOM 638 O O . SER A 1 90 ? -7.748 2.669 21.103 1.00 89.62 90 SER A O 1
ATOM 640 N N . THR A 1 91 ? -8.765 4.331 22.206 1.00 89.38 91 THR A N 1
ATOM 641 C CA . THR A 1 91 ? -9.917 3.519 22.634 1.00 89.38 91 THR A CA 1
ATOM 642 C C . THR A 1 91 ? -10.850 3.147 21.480 1.00 89.38 91 THR A C 1
ATOM 644 O O . THR A 1 91 ? -11.603 2.184 21.597 1.00 89.38 91 THR A O 1
ATOM 647 N N . GLN A 1 92 ? -10.806 3.890 20.371 1.00 90.69 92 GLN A N 1
ATOM 648 C CA . GLN A 1 92 ? -11.673 3.687 19.208 1.00 90.69 92 GLN A CA 1
ATOM 649 C C . GLN A 1 92 ? -11.027 2.808 18.130 1.00 90.69 92 GLN A C 1
ATOM 651 O O . GLN A 1 92 ? -11.739 2.236 17.306 1.00 90.69 92 GLN A O 1
ATOM 656 N N . GLY A 1 93 ? -9.695 2.701 18.110 1.00 94.00 93 GLY A N 1
ATOM 657 C CA . GLY A 1 93 ? -8.975 1.970 17.071 1.00 94.00 93 GLY A CA 1
ATOM 658 C C . GLY A 1 93 ? -7.509 2.375 16.951 1.00 94.00 93 GLY A C 1
ATOM 659 O O . GLY A 1 93 ? -6.886 2.816 17.915 1.00 94.00 93 GLY A O 1
ATOM 660 N N . LEU A 1 94 ? -6.952 2.205 15.755 1.00 95.69 94 LEU A N 1
ATOM 661 C CA . LEU A 1 94 ? -5.605 2.634 15.392 1.00 95.69 94 LEU A CA 1
ATOM 662 C C . LEU A 1 94 ? -5.695 3.804 14.412 1.00 95.69 94 LEU A C 1
ATOM 664 O O . LEU A 1 94 ? -6.184 3.633 13.297 1.00 95.69 94 LEU A O 1
ATOM 668 N N . GLU A 1 95 ? -5.198 4.973 14.804 1.00 95.62 95 GLU A N 1
ATOM 669 C CA . GLU A 1 95 ? -5.031 6.103 13.892 1.00 95.62 95 GLU A CA 1
ATOM 670 C C . GLU A 1 95 ? -3.795 5.876 13.022 1.00 95.62 95 GLU A C 1
ATOM 672 O O . GLU A 1 95 ? -2.659 5.924 13.499 1.00 95.62 95 GLU A O 1
ATOM 677 N N . VAL A 1 96 ? -4.022 5.548 11.748 1.00 95.81 96 VAL A N 1
ATOM 678 C CA . VAL A 1 96 ? -2.971 5.093 10.836 1.00 95.81 96 VAL A CA 1
ATOM 679 C C . VAL A 1 96 ? -2.200 6.288 10.291 1.00 95.81 96 VAL A C 1
ATOM 681 O O . VAL A 1 96 ? -2.743 7.132 9.581 1.00 95.81 96 VAL A O 1
ATOM 684 N N . SER A 1 97 ? -0.901 6.307 10.575 1.00 93.81 97 SER A N 1
ATOM 685 C CA . SER A 1 97 ? 0.037 7.321 10.080 1.00 93.81 97 SER A CA 1
ATOM 686 C C . SER A 1 97 ? 0.790 6.865 8.830 1.00 93.81 97 SER A C 1
ATOM 688 O O . SER A 1 97 ? 1.121 7.674 7.965 1.00 93.81 97 SER A O 1
ATOM 690 N N . ARG A 1 98 ? 1.044 5.558 8.706 1.00 93.62 98 ARG A N 1
ATOM 691 C CA . ARG A 1 98 ? 1.742 4.953 7.573 1.00 93.62 98 ARG A CA 1
ATOM 692 C C . ARG A 1 98 ? 1.248 3.530 7.361 1.00 93.62 98 ARG A C 1
ATOM 694 O O . ARG A 1 98 ? 0.889 2.834 8.305 1.00 93.62 98 ARG A O 1
ATOM 701 N N . PHE A 1 99 ? 1.263 3.084 6.113 1.00 96.06 99 PHE A N 1
ATOM 702 C CA . PHE A 1 99 ? 1.049 1.683 5.777 1.00 96.06 99 PHE A CA 1
ATOM 703 C C . PHE A 1 99 ? 1.893 1.278 4.573 1.00 96.06 99 PHE A C 1
ATOM 705 O O . PHE A 1 99 ? 2.314 2.138 3.795 1.00 96.06 99 PHE A O 1
ATOM 712 N N . VAL A 1 100 ? 2.116 -0.024 4.419 1.00 97.06 100 VAL A N 1
ATOM 713 C CA . VAL A 1 100 ? 2.778 -0.662 3.277 1.00 97.06 100 VAL A CA 1
ATOM 714 C C . VAL A 1 100 ? 1.959 -1.883 2.877 1.00 97.06 100 VAL A C 1
ATOM 716 O O . VAL A 1 10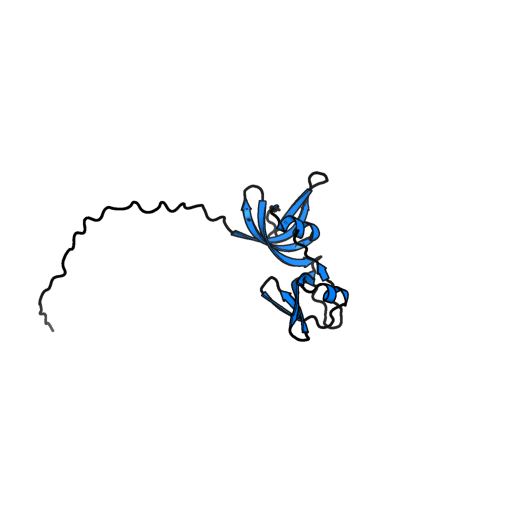0 ? 1.677 -2.740 3.717 1.00 97.06 100 VAL A O 1
ATOM 719 N N . VAL A 1 101 ? 1.585 -1.977 1.605 1.00 97.62 101 VAL A N 1
ATOM 720 C CA . VAL A 1 101 ? 0.930 -3.166 1.051 1.00 97.62 101 VAL A CA 1
ATOM 721 C C . VAL A 1 101 ? 1.967 -4.268 0.877 1.00 97.62 101 VAL A C 1
ATOM 723 O O . VAL A 1 101 ? 3.014 -4.062 0.270 1.00 97.62 101 VAL A O 1
ATOM 726 N N . ARG A 1 102 ? 1.678 -5.444 1.433 1.00 97.19 102 ARG A N 1
ATOM 727 C CA . ARG A 1 102 ? 2.568 -6.614 1.399 1.00 97.19 102 ARG A CA 1
ATOM 728 C C . ARG A 1 102 ? 2.037 -7.719 0.506 1.00 97.19 102 ARG A C 1
ATOM 730 O O . ARG A 1 102 ? 2.823 -8.465 -0.076 1.00 97.19 102 ARG A O 1
ATOM 737 N N . GLY A 1 103 ? 0.717 -7.814 0.378 1.00 97.19 103 GLY A N 1
ATOM 738 C CA . GLY A 1 103 ? 0.085 -8.808 -0.471 1.00 97.19 103 GLY A CA 1
ATOM 739 C C . GLY A 1 103 ? -1.311 -8.411 -0.925 1.00 97.19 103 GLY A C 1
ATOM 740 O O . GLY A 1 103 ? -2.022 -7.685 -0.237 1.00 97.19 103 GLY A O 1
ATOM 741 N N . ILE A 1 104 ? -1.705 -8.924 -2.085 1.00 95.94 104 ILE A N 1
ATOM 742 C CA . ILE A 1 104 ? -3.053 -8.803 -2.645 1.00 95.94 104 ILE A CA 1
ATOM 743 C C . ILE A 1 104 ? -3.529 -10.213 -2.974 1.00 95.94 104 ILE A C 1
ATOM 745 O O . ILE A 1 104 ? -2.839 -10.942 -3.683 1.00 95.94 104 ILE A O 1
ATOM 749 N N . ASN A 1 105 ? -4.692 -10.617 -2.452 1.00 90.00 105 ASN A N 1
ATOM 750 C CA . ASN A 1 105 ? -5.272 -11.947 -2.689 1.00 90.00 105 ASN A CA 1
ATOM 751 C C . ASN A 1 105 ? -4.288 -13.102 -2.397 1.00 90.00 105 ASN A C 1
ATOM 753 O O . ASN A 1 105 ? -4.182 -14.059 -3.163 1.00 90.00 105 ASN A O 1
ATOM 757 N N . GLY A 1 106 ? -3.516 -12.982 -1.312 1.00 90.00 106 GLY A N 1
ATOM 758 C CA . GLY A 1 106 ? -2.509 -13.970 -0.905 1.00 90.00 106 GLY A CA 1
ATOM 759 C C . GLY A 1 106 ? -1.227 -13.987 -1.750 1.00 90.00 106 GLY A C 1
ATOM 760 O O . GLY A 1 106 ? -0.333 -14.782 -1.470 1.00 90.00 106 GLY A O 1
ATOM 761 N N . GLN A 1 107 ? -1.106 -13.125 -2.763 1.00 92.88 107 GLN A N 1
ATOM 762 C CA . GLN A 1 107 ? 0.113 -12.979 -3.557 1.00 92.88 107 GLN A CA 1
ATOM 763 C C . GLN A 1 107 ? 0.967 -11.829 -3.020 1.00 92.88 107 GLN A C 1
ATOM 765 O O . GLN A 1 107 ? 0.451 -10.717 -2.890 1.00 92.88 107 GLN A O 1
ATOM 770 N N . PRO A 1 108 ? 2.265 -12.044 -2.742 1.00 94.75 108 PRO A N 1
ATOM 771 C CA . PRO A 1 108 ? 3.158 -10.970 -2.338 1.00 94.75 108 PRO A CA 1
ATOM 772 C C . PRO A 1 108 ? 3.302 -9.897 -3.423 1.00 94.75 108 PRO A C 1
ATOM 774 O O . PRO A 1 108 ? 3.554 -10.206 -4.592 1.00 94.75 108 PRO A O 1
ATOM 777 N N . VAL A 1 109 ? 3.224 -8.634 -3.019 1.00 97.31 109 VAL A N 1
ATOM 778 C CA . VAL A 1 109 ? 3.397 -7.473 -3.900 1.00 97.31 109 VAL A CA 1
ATOM 779 C C . VAL A 1 109 ? 4.453 -6.537 -3.330 1.00 97.31 109 VAL A C 1
ATOM 781 O O . VAL A 1 109 ? 4.746 -6.577 -2.137 1.00 97.31 109 VAL A O 1
ATOM 784 N N . ASP A 1 110 ? 5.007 -5.694 -4.190 1.00 97.56 110 ASP A N 1
ATOM 785 C CA . ASP A 1 110 ? 5.811 -4.557 -3.765 1.00 97.56 110 ASP A CA 1
ATOM 786 C C . ASP A 1 110 ? 4.973 -3.285 -3.818 1.00 97.56 110 ASP A C 1
ATOM 788 O O . ASP A 1 110 ? 4.176 -3.096 -4.734 1.00 97.56 110 ASP A O 1
ATOM 792 N N . ASP A 1 111 ? 5.171 -2.411 -2.843 1.00 97.88 111 ASP A N 1
ATOM 793 C CA . ASP A 1 111 ? 4.505 -1.120 -2.716 1.00 97.88 111 ASP A CA 1
ATOM 794 C C . ASP A 1 111 ? 5.539 -0.015 -2.911 1.00 97.88 111 ASP A C 1
ATOM 796 O O . ASP A 1 111 ? 6.565 0.019 -2.222 1.00 97.88 111 ASP A O 1
ATOM 800 N N . GLY A 1 112 ? 5.279 0.887 -3.849 1.00 97.44 112 GLY A N 1
ATOM 801 C CA . GLY A 1 112 ? 6.178 1.994 -4.123 1.00 97.44 112 GLY A CA 1
ATOM 802 C C . GLY A 1 112 ? 5.637 2.975 -5.144 1.00 97.44 112 GLY A C 1
ATOM 803 O O . GLY A 1 112 ? 4.523 2.843 -5.641 1.00 97.44 112 GLY A O 1
ATOM 804 N N . THR A 1 113 ? 6.450 3.970 -5.465 1.00 98.06 113 THR A N 1
ATOM 805 C CA . THR A 1 113 ? 6.123 5.005 -6.446 1.00 98.06 113 THR A CA 1
ATOM 806 C C . THR A 1 113 ? 6.766 4.682 -7.783 1.00 98.06 113 THR A C 1
ATOM 808 O O . THR A 1 113 ? 7.970 4.430 -7.836 1.00 98.06 113 THR A O 1
ATOM 811 N N . VAL A 1 114 ? 5.987 4.719 -8.865 1.00 97.94 114 VAL A N 1
ATOM 812 C CA . VAL A 1 114 ? 6.508 4.521 -10.226 1.00 97.94 114 VAL A CA 1
ATOM 813 C C . VAL A 1 114 ? 7.476 5.641 -10.577 1.00 97.94 114 VAL A C 1
ATOM 815 O O . VAL A 1 114 ? 7.156 6.821 -10.434 1.00 97.94 114 VAL A O 1
ATOM 818 N N . ALA A 1 115 ? 8.664 5.274 -11.042 1.00 97.81 115 ALA A N 1
ATOM 819 C CA . ALA A 1 115 ? 9.695 6.223 -11.427 1.00 97.81 115 ALA A CA 1
ATOM 820 C C . ALA A 1 115 ? 10.641 5.615 -12.472 1.00 97.81 115 ALA A C 1
ATOM 822 O O . ALA A 1 115 ? 10.483 4.474 -12.914 1.00 97.81 115 ALA A O 1
ATOM 823 N N . THR A 1 116 ? 11.651 6.394 -12.847 1.00 97.12 116 THR A N 1
ATOM 824 C CA . THR A 1 116 ? 12.732 5.977 -13.739 1.00 97.12 116 THR A CA 1
ATOM 825 C C . THR A 1 116 ? 14.085 6.268 -13.108 1.00 97.12 116 THR A C 1
ATOM 827 O O . THR A 1 116 ? 14.271 7.319 -12.491 1.00 97.12 116 THR A O 1
ATOM 830 N N . LYS A 1 117 ? 15.056 5.380 -13.325 1.00 95.75 117 LYS A N 1
ATOM 831 C CA . LYS A 1 117 ? 16.462 5.590 -12.968 1.00 95.75 117 LYS A CA 1
ATOM 832 C C . LYS A 1 117 ? 17.310 5.554 -14.239 1.00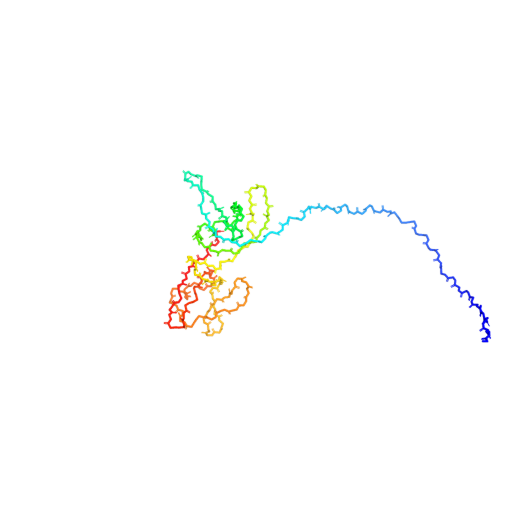 95.75 117 LYS A C 1
ATOM 834 O O . LYS A 1 117 ? 17.683 4.492 -14.729 1.00 95.75 117 LYS A O 1
ATOM 839 N N . GLY A 1 118 ? 17.588 6.726 -14.809 1.00 93.06 118 GLY A N 1
ATOM 840 C CA . GLY A 1 118 ? 18.169 6.815 -16.152 1.00 93.06 118 GLY A CA 1
ATOM 841 C C . GLY A 1 118 ? 17.189 6.268 -17.193 1.00 93.06 118 GLY A C 1
ATOM 842 O O . GLY A 1 118 ? 16.082 6.782 -17.307 1.00 93.06 118 GLY A O 1
ATOM 843 N N . ALA A 1 119 ? 17.584 5.219 -17.916 1.00 91.31 119 ALA A N 1
ATOM 844 C CA . ALA A 1 119 ? 16.728 4.534 -18.891 1.00 91.31 119 ALA A CA 1
ATOM 845 C C . ALA A 1 119 ? 15.921 3.359 -18.297 1.00 91.31 119 ALA A C 1
ATOM 847 O O . ALA A 1 119 ? 15.158 2.713 -19.012 1.00 91.31 119 ALA A O 1
ATOM 848 N N . GLU A 1 120 ? 16.104 3.047 -17.012 1.00 94.56 120 GLU A N 1
ATOM 849 C CA . GLU A 1 120 ? 15.453 1.912 -16.361 1.00 94.56 120 GLU A CA 1
ATOM 850 C C . GLU A 1 120 ? 14.107 2.308 -15.746 1.00 94.56 120 GLU A C 1
ATOM 852 O O . GLU A 1 120 ? 14.020 3.272 -14.980 1.00 94.56 120 GLU A O 1
ATOM 857 N N . TRP A 1 121 ? 13.072 1.519 -16.034 1.00 95.12 121 TRP A N 1
ATOM 858 C CA . TRP A 1 121 ? 11.761 1.624 -15.401 1.00 95.12 121 TRP A CA 1
ATOM 859 C C . TRP A 1 121 ? 11.705 0.816 -14.111 1.00 95.12 121 TRP A C 1
ATOM 861 O O . TRP A 1 121 ? 12.228 -0.298 -14.028 1.00 95.12 121 TRP A O 1
ATOM 871 N N . GLY A 1 122 ? 11.022 1.352 -13.106 1.00 95.81 122 GLY A N 1
ATOM 872 C CA . GLY A 1 122 ? 10.863 0.650 -11.846 1.00 95.81 122 GLY A CA 1
ATOM 873 C C . GLY A 1 122 ? 9.974 1.377 -10.857 1.00 95.81 122 GLY A C 1
ATOM 874 O O . GLY A 1 122 ? 9.265 2.328 -11.196 1.00 95.81 122 GLY A O 1
ATOM 875 N N . ILE A 1 123 ? 10.021 0.911 -9.614 1.00 97.06 123 ILE A N 1
ATOM 876 C CA . ILE A 1 123 ? 9.372 1.576 -8.492 1.00 97.06 123 ILE A CA 1
ATOM 877 C C . ILE A 1 123 ? 10.379 1.878 -7.382 1.00 97.06 123 ILE A C 1
ATOM 879 O O . ILE A 1 123 ? 11.226 1.054 -7.023 1.00 97.06 123 ILE A O 1
ATOM 883 N N . GLN A 1 124 ? 10.257 3.074 -6.813 1.00 98.12 124 GLN A N 1
ATOM 884 C CA . GLN A 1 124 ? 10.894 3.442 -5.557 1.00 98.12 124 GLN A CA 1
ATOM 885 C C . GLN A 1 124 ? 10.036 2.883 -4.423 1.00 98.12 124 GLN A C 1
ATOM 887 O O . GLN A 1 124 ? 8.926 3.361 -4.194 1.00 98.12 124 GLN A O 1
ATOM 892 N N . LEU A 1 125 ? 10.527 1.857 -3.730 1.00 97.44 125 LEU A N 1
ATOM 893 C CA . LEU A 1 125 ? 9.755 1.151 -2.707 1.00 97.44 125 LEU A CA 1
ATOM 894 C C . LEU A 1 125 ? 9.434 2.074 -1.525 1.00 97.44 125 LEU A C 1
ATOM 896 O O . LEU A 1 125 ? 10.299 2.822 -1.060 1.00 97.44 125 LEU A O 1
ATOM 900 N N . THR A 1 126 ? 8.220 1.960 -0.983 1.00 95.31 126 THR A N 1
ATOM 901 C CA . THR A 1 126 ? 7.758 2.715 0.195 1.00 95.31 126 THR A CA 1
ATOM 902 C C . THR A 1 126 ? 8.576 2.373 1.446 1.00 95.31 126 THR A C 1
ATOM 904 O O . THR A 1 126 ? 8.754 3.215 2.328 1.00 95.31 126 THR A O 1
ATOM 907 N N . GLY A 1 127 ? 9.105 1.147 1.527 1.00 88.06 127 GLY A N 1
ATOM 908 C CA . GLY A 1 127 ? 10.052 0.712 2.563 1.00 88.06 127 GLY A CA 1
ATOM 909 C C . GLY A 1 127 ? 11.502 1.159 2.329 1.00 88.06 127 GLY A C 1
ATOM 910 O O . GLY A 1 127 ? 12.350 0.923 3.184 1.00 88.06 127 GLY A O 1
ATOM 911 N N . GLY A 1 128 ? 11.783 1.815 1.201 1.00 92.94 128 GLY A N 1
ATOM 912 C CA . GLY A 1 128 ? 13.128 2.152 0.741 1.00 92.94 128 GLY A CA 1
ATOM 913 C C . GLY A 1 128 ? 13.688 1.137 -0.259 1.00 92.94 128 GLY A C 1
ATOM 914 O O . GLY A 1 128 ? 13.286 -0.023 -0.293 1.00 92.94 128 GLY A O 1
ATOM 915 N N . GLY A 1 129 ? 14.636 1.586 -1.083 1.00 96.50 129 GLY A N 1
ATOM 916 C CA . GLY A 1 129 ? 15.241 0.775 -2.144 1.00 96.50 129 GLY A CA 1
ATOM 917 C C . GLY A 1 129 ? 14.523 0.868 -3.494 1.00 96.50 129 GLY A C 1
ATOM 918 O O . GLY A 1 129 ? 13.470 1.488 -3.623 1.00 96.50 129 GLY A O 1
ATOM 919 N N . TRP A 1 130 ? 15.135 0.280 -4.517 1.00 96.62 130 TRP A N 1
ATOM 920 C CA . TRP A 1 130 ? 14.679 0.338 -5.906 1.00 96.62 130 TRP A CA 1
ATOM 921 C C . TRP A 1 130 ? 14.317 -1.056 -6.401 1.00 96.62 130 TRP A C 1
ATOM 923 O O . TRP A 1 130 ? 15.073 -2.001 -6.166 1.00 96.62 130 TRP A O 1
ATOM 933 N N . ARG A 1 131 ? 13.201 -1.171 -7.122 1.00 94.88 131 ARG A N 1
ATOM 934 C CA . ARG A 1 131 ? 12.847 -2.381 -7.863 1.00 94.88 131 ARG A CA 1
ATOM 935 C C . ARG A 1 131 ? 12.708 -2.068 -9.344 1.00 94.88 131 ARG A C 1
ATOM 937 O O . ARG A 1 131 ? 11.805 -1.335 -9.739 1.00 94.88 131 ARG A O 1
ATOM 944 N N . SER A 1 132 ? 13.535 -2.716 -10.150 1.00 94.50 132 SER A N 1
ATOM 945 C CA . SER A 1 132 ? 13.444 -2.694 -11.607 1.00 94.50 132 SER A CA 1
ATOM 946 C C . SER A 1 132 ? 12.224 -3.463 -12.115 1.00 94.50 132 SER A C 1
ATOM 948 O O . SER A 1 132 ? 11.848 -4.504 -11.567 1.00 94.50 132 SER A O 1
ATOM 950 N N . VAL A 1 133 ? 11.631 -2.973 -13.201 1.00 92.56 133 VAL A N 1
ATOM 951 C CA . VAL A 1 133 ? 10.541 -3.629 -13.928 1.00 92.56 133 VAL A CA 1
ATOM 952 C C . VAL A 1 133 ? 10.989 -3.812 -15.375 1.00 92.56 133 VAL A C 1
ATOM 954 O O . VAL A 1 133 ? 11.052 -2.853 -16.135 1.00 92.56 133 VAL A O 1
ATOM 957 N N . SER A 1 134 ? 11.320 -5.050 -15.752 1.00 87.81 134 SER A N 1
ATOM 958 C CA . SER A 1 134 ? 11.931 -5.361 -17.055 1.00 87.81 134 SER A CA 1
ATOM 959 C C . SER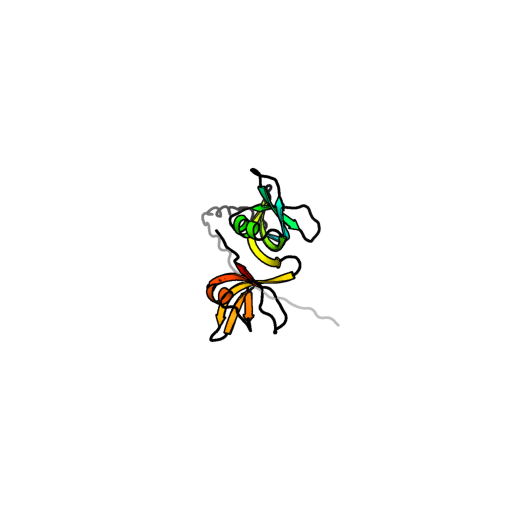 A 1 134 ? 10.981 -5.195 -18.244 1.00 87.81 134 SER A C 1
ATOM 961 O O . SER A 1 134 ? 11.422 -4.838 -19.331 1.00 87.81 134 SER A O 1
ATOM 963 N N . LEU A 1 135 ? 9.685 -5.447 -18.042 1.00 87.75 135 LEU A N 1
ATOM 964 C CA . LEU A 1 135 ? 8.642 -5.349 -19.067 1.00 87.75 135 LEU A CA 1
ATOM 965 C C . LEU A 1 135 ? 7.497 -4.459 -18.555 1.00 87.75 135 LEU A C 1
ATOM 967 O O . LEU A 1 135 ? 6.439 -4.977 -18.181 1.00 87.75 135 LEU A O 1
ATOM 971 N N . PRO A 1 136 ? 7.707 -3.132 -18.450 1.00 90.50 136 PRO A N 1
ATOM 972 C CA . PRO A 1 136 ? 6.668 -2.230 -17.979 1.00 90.50 136 PRO A CA 1
ATOM 973 C C . PRO A 1 136 ? 5.585 -2.096 -19.055 1.00 90.50 136 PRO A C 1
ATOM 975 O O . PRO A 1 136 ? 5.884 -1.868 -20.227 1.00 90.50 136 PRO A O 1
ATOM 978 N N . SER A 1 137 ? 4.318 -2.240 -18.666 1.00 93.44 137 SER A N 1
ATOM 979 C CA . SER A 1 137 ? 3.212 -1.987 -19.590 1.00 93.44 137 SER A CA 1
ATOM 980 C C . SER A 1 137 ? 3.041 -0.476 -19.819 1.00 93.44 137 SER A C 1
ATOM 982 O O . SER A 1 137 ? 3.395 0.312 -18.932 1.00 93.44 137 SER A O 1
ATOM 984 N N . PRO A 1 138 ? 2.478 -0.039 -20.963 1.00 95.12 138 PRO A N 1
ATOM 985 C CA . PRO A 1 138 ? 2.194 1.375 -21.206 1.00 95.12 138 PRO A CA 1
ATOM 986 C C . PRO A 1 138 ? 1.369 2.013 -20.081 1.00 95.12 138 PRO A C 1
ATOM 988 O O . PRO A 1 138 ? 1.662 3.125 -19.645 1.00 95.12 138 PRO A O 1
ATOM 991 N N . GLU A 1 139 ? 0.395 1.277 -19.543 1.00 96.69 139 GLU A N 1
ATOM 992 C CA . GLU A 1 139 ? -0.459 1.724 -18.444 1.00 96.69 139 GLU A CA 1
ATOM 993 C C . GLU A 1 139 ? 0.342 1.964 -17.162 1.00 96.69 139 GLU A C 1
ATOM 995 O O . GLU A 1 139 ? 0.106 2.961 -16.488 1.00 96.69 139 GLU A O 1
ATOM 1000 N N . LEU A 1 140 ? 1.317 1.105 -16.839 1.00 95.44 140 LEU A N 1
ATOM 1001 C CA . LEU A 1 140 ? 2.199 1.324 -15.691 1.00 95.44 140 LEU A CA 1
ATOM 1002 C C . LEU A 1 140 ? 3.084 2.558 -15.906 1.00 95.44 140 LEU A C 1
ATOM 1004 O O . LEU A 1 140 ? 3.231 3.375 -15.000 1.00 95.44 140 LEU A O 1
ATOM 1008 N N . THR A 1 141 ? 3.653 2.725 -17.104 1.00 95.31 141 THR A N 1
ATOM 1009 C CA . THR A 1 141 ? 4.517 3.882 -17.408 1.00 95.31 141 THR A CA 1
ATOM 1010 C C . THR A 1 141 ? 3.766 5.214 -17.389 1.00 95.31 141 THR A C 1
ATOM 1012 O O . THR A 1 141 ? 4.356 6.242 -17.071 1.00 95.31 141 THR A O 1
ATOM 1015 N N . ALA A 1 142 ? 2.455 5.213 -17.643 1.00 96.88 142 ALA A N 1
ATOM 1016 C CA . ALA A 1 142 ? 1.613 6.404 -17.527 1.00 96.88 142 ALA A CA 1
ATOM 1017 C C . ALA A 1 142 ? 1.390 6.858 -16.068 1.00 96.88 142 ALA A C 1
ATOM 1019 O O . ALA A 1 142 ? 0.845 7.936 -15.832 1.00 96.88 142 ALA A O 1
ATOM 1020 N N . LEU A 1 143 ? 1.806 6.055 -15.082 1.00 97.38 143 LEU A N 1
ATOM 1021 C CA . LEU A 1 143 ? 1.605 6.307 -13.654 1.00 97.38 143 LEU A CA 1
ATOM 1022 C C . LEU A 1 143 ? 2.851 6.856 -12.945 1.00 97.38 143 LEU A C 1
ATOM 1024 O O . LEU A 1 143 ? 2.912 6.798 -11.719 1.00 97.38 143 LEU A O 1
ATOM 1028 N N . VAL A 1 144 ? 3.841 7.394 -13.667 1.00 97.25 144 VAL A N 1
ATOM 1029 C CA . VAL A 1 144 ? 5.029 8.020 -13.050 1.00 97.25 144 VAL A CA 1
ATOM 1030 C C . VAL A 1 144 ? 4.626 9.021 -11.965 1.00 97.25 144 VAL A C 1
ATOM 1032 O O . VAL A 1 144 ? 3.753 9.863 -12.163 1.00 97.25 144 VAL A O 1
ATOM 1035 N N . GLY A 1 145 ? 5.273 8.917 -10.804 1.00 97.06 145 GLY A N 1
ATOM 1036 C CA . GLY A 1 145 ? 4.992 9.732 -9.624 1.00 97.06 145 GLY A CA 1
ATOM 1037 C C . GLY A 1 145 ? 3.820 9.233 -8.775 1.00 97.06 145 GLY A C 1
ATOM 1038 O O . GLY A 1 145 ? 3.661 9.696 -7.648 1.00 97.06 145 GLY A O 1
ATOM 1039 N N . GLN A 1 146 ? 3.034 8.264 -9.253 1.00 97.50 146 GLN A N 1
ATOM 1040 C CA . GLN A 1 146 ? 1.949 7.669 -8.476 1.00 97.50 146 GLN A CA 1
ATOM 1041 C C . GLN A 1 146 ? 2.420 6.451 -7.686 1.00 97.50 146 GLN A C 1
ATOM 1043 O O . GLN A 1 146 ? 3.275 5.676 -8.125 1.00 97.50 146 GLN A O 1
ATOM 1048 N N . ARG A 1 147 ? 1.819 6.276 -6.506 1.00 97.44 147 ARG A N 1
ATOM 1049 C CA . ARG A 1 147 ? 2.029 5.109 -5.656 1.00 97.44 147 ARG A CA 1
ATOM 1050 C C . ARG A 1 147 ? 1.189 3.940 -6.160 1.00 97.44 147 ARG A C 1
ATOM 1052 O O . ARG A 1 147 ? -0.007 4.087 -6.415 1.00 97.44 147 ARG A O 1
ATOM 1059 N N . VAL A 1 148 ? 1.808 2.776 -6.276 1.00 97.81 148 VAL A N 1
ATOM 1060 C CA . VAL A 1 148 ? 1.195 1.543 -6.764 1.00 97.81 148 VAL A CA 1
ATOM 1061 C C . VAL A 1 148 ? 1.604 0.363 -5.892 1.00 97.81 148 VAL A C 1
ATOM 1063 O O . VAL A 1 148 ? 2.670 0.370 -5.273 1.00 97.81 148 VAL A O 1
ATOM 1066 N N . TRP A 1 149 ? 0.778 -0.677 -5.888 1.00 97.44 149 TRP A N 1
ATOM 1067 C CA . TRP A 1 149 ? 1.268 -2.025 -5.630 1.00 97.44 149 TRP A CA 1
ATOM 1068 C C . TRP A 1 149 ? 1.562 -2.709 -6.965 1.00 97.44 149 TRP A C 1
ATOM 1070 O O . TRP A 1 149 ? 0.848 -2.496 -7.944 1.00 97.44 149 TRP A O 1
ATOM 1080 N N . ILE A 1 150 ? 2.595 -3.544 -7.011 1.00 96.56 150 ILE A N 1
ATOM 1081 C CA . ILE A 1 150 ? 2.995 -4.292 -8.203 1.00 96.56 150 ILE A CA 1
ATOM 1082 C C . ILE A 1 150 ? 3.375 -5.725 -7.828 1.00 96.56 150 ILE A C 1
ATOM 1084 O O . ILE A 1 150 ? 4.181 -5.986 -6.933 1.00 96.56 150 ILE A O 1
ATOM 1088 N N . SER A 1 151 ? 2.777 -6.685 -8.525 1.00 94.62 151 SER A N 1
ATOM 1089 C CA . SER A 1 151 ? 3.049 -8.115 -8.347 1.00 94.62 151 SER A CA 1
ATOM 1090 C C . SER A 1 151 ? 4.492 -8.485 -8.711 1.00 94.62 151 SER A C 1
ATOM 1092 O O . SER A 1 151 ? 5.202 -7.730 -9.382 1.00 94.62 151 SER A O 1
ATOM 1094 N N . ARG A 1 152 ? 4.951 -9.659 -8.260 1.00 89.94 152 ARG A N 1
ATOM 1095 C CA . ARG A 1 152 ? 6.278 -10.224 -8.567 1.00 89.94 152 ARG A CA 1
ATOM 1096 C C . ARG A 1 152 ? 6.162 -11.461 -9.464 1.00 89.94 152 ARG A C 1
ATOM 1098 O O . ARG A 1 152 ? 6.378 -12.572 -8.982 1.00 89.94 152 ARG A O 1
ATOM 1105 N N . PRO A 1 153 ? 5.776 -11.309 -10.741 1.00 85.62 153 PRO A N 1
ATOM 1106 C CA . PRO A 1 153 ? 5.729 -12.451 -11.636 1.00 85.62 153 PRO A CA 1
ATOM 1107 C C . PRO A 1 153 ? 7.149 -12.893 -12.045 1.00 85.62 153 PRO A C 1
ATOM 1109 O O . PRO A 1 153 ? 8.114 -12.145 -11.855 1.00 85.62 153 PRO A O 1
ATOM 1112 N N . PRO A 1 154 ? 7.284 -14.086 -12.646 1.00 84.62 154 PRO A N 1
ATOM 1113 C CA . PRO A 1 154 ? 8.498 -14.483 -13.351 1.00 84.62 154 PRO A CA 1
ATOM 1114 C C . PRO A 1 154 ? 8.888 -13.491 -14.474 1.00 84.62 154 PRO A C 1
ATOM 1116 O O . PRO A 1 154 ? 8.018 -12.771 -14.970 1.00 84.62 154 PRO A O 1
ATOM 1119 N N . PRO A 1 155 ? 10.168 -13.452 -14.903 1.00 80.25 155 PRO A N 1
ATOM 1120 C CA . PRO A 1 155 ? 10.681 -12.434 -15.834 1.00 80.25 155 PRO A CA 1
ATOM 1121 C C . PRO A 1 155 ? 10.008 -12.372 -17.215 1.00 80.25 155 PRO A C 1
ATOM 1123 O O . PRO A 1 155 ? 10.092 -11.348 -17.886 1.00 80.25 155 PRO A O 1
ATOM 1126 N N . ASP A 1 156 ? 9.362 -13.451 -17.653 1.00 83.94 156 ASP A N 1
ATOM 1127 C CA . ASP A 1 156 ? 8.682 -13.584 -18.946 1.00 83.94 156 ASP A CA 1
ATOM 1128 C C . ASP A 1 156 ? 7.219 -13.106 -18.925 1.00 83.94 156 ASP A C 1
ATOM 1130 O O . ASP A 1 156 ? 6.521 -13.192 -19.936 1.00 83.94 156 ASP A O 1
ATOM 1134 N N . ARG A 1 157 ? 6.731 -12.601 -17.785 1.00 84.25 157 ARG A N 1
ATOM 1135 C CA . ARG A 1 157 ? 5.344 -12.159 -17.614 1.00 84.25 157 ARG A CA 1
ATOM 1136 C C . ARG A 1 157 ? 5.259 -10.705 -17.170 1.00 84.25 157 ARG A C 1
ATOM 1138 O O . ARG A 1 157 ? 6.024 -10.236 -16.331 1.00 84.25 157 ARG A O 1
ATOM 1145 N N . THR A 1 158 ? 4.258 -10.002 -17.689 1.00 87.75 158 THR A N 1
ATOM 1146 C CA . THR A 1 158 ? 3.936 -8.638 -17.264 1.00 87.75 158 THR A CA 1
ATOM 1147 C C . THR A 1 158 ? 3.406 -8.636 -15.833 1.00 87.75 158 THR A C 1
ATOM 1149 O O . THR A 1 158 ? 2.579 -9.469 -15.457 1.00 87.75 158 THR A O 1
ATOM 1152 N N . ALA A 1 159 ? 3.874 -7.687 -15.025 1.00 92.31 159 ALA A N 1
ATOM 1153 C CA . ALA A 1 159 ? 3.379 -7.511 -13.670 1.00 92.31 159 ALA A CA 1
ATOM 1154 C C . ALA A 1 159 ? 1.988 -6.871 -13.672 1.00 92.31 159 ALA A C 1
ATOM 1156 O O . ALA A 1 159 ? 1.781 -5.810 -14.256 1.00 92.31 159 ALA A O 1
ATOM 1157 N N . SER A 1 160 ? 1.055 -7.484 -12.949 1.00 93.75 160 SER A N 1
ATOM 1158 C CA . SER A 1 160 ? -0.182 -6.824 -12.532 1.00 93.75 160 SER A CA 1
ATOM 1159 C C . SER A 1 160 ? 0.126 -5.759 -11.485 1.00 93.75 160 SER A C 1
ATOM 1161 O O . SER A 1 160 ? 1.007 -5.963 -10.639 1.00 93.75 160 SER A O 1
ATOM 1163 N N . PHE A 1 161 ? -0.625 -4.664 -11.505 1.00 95.88 161 PHE A N 1
ATOM 1164 C CA . PHE A 1 161 ? -0.480 -3.553 -10.571 1.00 95.88 161 PHE A CA 1
ATOM 1165 C C . PHE A 1 161 ? -1.834 -2.900 -10.270 1.00 95.88 161 PHE A C 1
ATOM 1167 O O . PHE A 1 161 ? -2.821 -3.129 -10.971 1.00 95.88 161 PHE A O 1
ATOM 1174 N N . GLY A 1 162 ? -1.860 -2.050 -9.248 1.00 95.94 162 GLY A N 1
ATOM 1175 C CA . GLY A 1 162 ? -2.992 -1.181 -8.941 1.00 95.94 162 GLY A CA 1
ATOM 1176 C C . GLY A 1 162 ? -2.538 0.093 -8.238 1.00 95.94 162 GLY A C 1
ATOM 1177 O O . GLY A 1 162 ? -1.504 0.112 -7.573 1.00 95.94 162 GLY A O 1
ATOM 1178 N N . VAL A 1 163 ? -3.301 1.173 -8.406 1.00 96.50 163 VAL A N 1
ATOM 1179 C CA . VAL A 1 163 ? -2.977 2.493 -7.841 1.00 96.50 163 VAL A CA 1
ATOM 1180 C C . VAL A 1 163 ? -3.410 2.570 -6.379 1.00 96.50 163 VAL A C 1
ATOM 1182 O O . VAL A 1 163 ? -4.539 2.219 -6.043 1.00 96.50 163 VAL A O 1
ATOM 1185 N N . ILE A 1 164 ? -2.531 3.090 -5.525 1.00 95.44 164 ILE A N 1
ATOM 1186 C CA . ILE A 1 164 ? -2.808 3.390 -4.119 1.00 95.44 164 ILE A CA 1
ATOM 1187 C C . ILE A 1 164 ? -3.040 4.899 -4.012 1.00 95.44 164 ILE A C 1
ATOM 1189 O O . ILE A 1 164 ? -2.089 5.681 -4.010 1.00 95.44 164 ILE A O 1
ATOM 1193 N N . ARG A 1 165 ? -4.306 5.323 -3.945 1.00 88.06 165 ARG A N 1
ATOM 1194 C CA . ARG A 1 165 ? -4.659 6.745 -3.814 1.00 88.06 165 ARG A CA 1
ATOM 1195 C C . ARG A 1 165 ? -4.754 7.132 -2.344 1.00 88.06 165 ARG A C 1
ATOM 1197 O O . ARG A 1 165 ? -5.494 6.502 -1.594 1.00 88.06 165 ARG A O 1
ATOM 1204 N N . ALA A 1 166 ? -4.023 8.170 -1.953 1.00 70.06 166 ALA A N 1
ATOM 1205 C CA . ALA A 1 166 ? -4.377 8.955 -0.780 1.00 70.06 166 ALA A CA 1
ATOM 1206 C C . ALA A 1 166 ? -5.410 9.998 -1.229 1.00 70.06 166 ALA A C 1
ATOM 1208 O O . ALA A 1 166 ? -5.231 10.592 -2.293 1.00 70.06 166 ALA A O 1
ATOM 1209 N N . ASN A 1 167 ? -6.492 10.151 -0.467 1.00 53.78 167 ASN A N 1
ATOM 1210 C CA . ASN A 1 167 ? -7.416 11.273 -0.640 1.00 53.78 167 ASN A CA 1
ATOM 1211 C C . ASN A 1 167 ? -6.840 12.528 0.012 1.00 53.78 167 ASN A C 1
ATOM 1213 O O . ASN A 1 167 ? -6.187 12.372 1.070 1.00 53.78 167 ASN A O 1
#